Protein AF-0000000066288968 (afdb_homodimer)

Nearest PDB structures (foldseek):
  2jpq-assembly1_B  TM=8.299E-01  e=2.285E-06  Vibrio parahaemolyticus
  2jpq-assembly1_B  TM=8.306E-01  e=2.963E-06  Vibrio parahaemolyticus
  2qti-assembly1_A-2  TM=9.486E-01  e=7.801E-04  Shewanella oneidensis MR-1
  4lb8-assembly1_A-2  TM=4.442E-01  e=3.695E+00  Bacteroides thetaiotaomicron VPI-5482

Organism: Aliivibrio salmonicida (strain LFI1238) (NCBI:txid316275)

Sequence (150 aa):
MAITSKYSNKQIEQMLTEMVDVLDKHRAPADLSLMLVGNIATNVLNQEVPAEQRKIIAEKFAQALLSSLDIPKTHMAITSKYSNKQIEQMLTEMVDVLDKHRAPADLSLMLVGNIATNVLNQEVPAEQRKIIAEKFAQALLSSLDIPKTH

Foldseek 3Di:
DVPPPVDDPVRVVVVVCVLVVVCVVVVPDPVRNVVVVVVVLVCCLVPPPPPVCSVVVVVVVVVVVVVPDDDPPPD/DVPPPVDDPVRVVVVVCVVVVVCVVVVPDPVRNVVVVVVVLVCCLVPPPPPVCSVVVVVVVVVVVVVPDDDPPPD

InterPro domains:
  IPR009857 Uncharacterised protein family UPF0352 [MF_00816] (1-71)
  IPR009857 Uncharacterised protein family UPF0352 [PF07208] (26-69)
  IPR009857 Uncharacterised protein family UPF0352 [PIRSF006188] (1-70)
  IPR023202 YejL-like superfamily [SSF158651] (1-74)

pLDDT: mean 90.6, std 15.54, range [30.39, 98.62]

Solvent-accessible surface area (backbone atoms only — not comparable to full-atom values): 8680 Å² total; per-residue (Å²): 122,91,59,59,88,85,55,51,73,66,55,51,51,47,52,46,49,55,43,51,46,56,41,59,75,65,64,52,51,53,69,57,50,45,52,49,40,45,51,52,46,39,47,39,36,63,71,65,36,62,55,93,47,32,65,62,52,50,51,50,52,38,50,52,47,61,68,63,54,73,54,79,72,80,120,121,92,60,60,89,85,56,52,74,68,52,50,51,48,52,47,50,54,42,51,44,55,42,60,75,64,65,52,50,53,70,55,48,44,51,48,41,45,52,50,46,41,48,38,36,62,72,63,35,62,54,92,47,34,64,63,52,49,50,51,51,37,50,51,46,61,69,62,53,72,56,82,73,80,120

Secondary structure (DSSP, 8-state):
----TTS-HHHHHHHHHHHHHHHHHTT--HHHHHHHHHHHHHHHHHHHS-HHHHHHHHHHHHHHHHHT-------/--S-TTS-HHHHHHHHHHHHHHHHHTT--HHHHHHHHHHHHHHHHHHHS-HHHHHHHHHHHHHHHHHT-------

Radius of gyration: 15.32 Å; Cα contacts (8 Å, |Δi|>4): 117; chains: 2; bounding box: 36×40×42 Å

Structure (mmCIF, N/CA/C/O backbone):
data_AF-0000000066288968-model_v1
#
loop_
_entity.id
_entity.type
_entity.pdbx_description
1 polymer 'UPF0352 protein VSAL_I1058'
#
loop_
_atom_site.group_PDB
_atom_site.id
_atom_site.type_symbol
_atom_site.label_atom_id
_atom_site.label_alt_id
_atom_site.label_comp_id
_atom_site.label_asym_id
_atom_site.label_entity_id
_atom_site.label_seq_id
_atom_site.pdbx_PDB_ins_code
_atom_site.Cartn_x
_atom_site.Cartn_y
_atom_site.Cartn_z
_atom_site.occupancy
_atom_site.B_iso_or_equiv
_atom_site.auth_seq_id
_atom_site.auth_comp_id
_atom_site.auth_asym_id
_atom_site.auth_atom_id
_atom_site.pdbx_PDB_model_num
ATOM 1 N N . MET A 1 1 ? 1.347 -14.766 12.281 1 30.39 1 MET A N 1
ATOM 2 C CA . MET A 1 1 ? 2.551 -15.562 12.086 1 30.39 1 MET A CA 1
ATOM 3 C C . MET A 1 1 ? 2.721 -15.953 10.625 1 30.39 1 MET A C 1
ATOM 5 O O . MET A 1 1 ? 3.686 -16.625 10.258 1 30.39 1 MET A O 1
ATOM 9 N N . ALA A 1 2 ? 1.587 -16 9.758 1 38.34 2 ALA A N 1
ATOM 10 C CA . ALA A 1 2 ? 1.961 -16.797 8.594 1 38.34 2 ALA A CA 1
ATOM 11 C C . ALA A 1 2 ? 2.928 -16.031 7.695 1 38.34 2 ALA A C 1
ATOM 13 O O . ALA A 1 2 ? 2.504 -15.297 6.805 1 38.34 2 ALA A O 1
ATOM 14 N N . ILE A 1 3 ? 3.775 -15.102 8.328 1 49.16 3 ILE A N 1
ATOM 15 C CA . ILE A 1 3 ? 4.914 -14.555 7.594 1 49.16 3 ILE A CA 1
ATOM 16 C C . ILE A 1 3 ? 5.621 -15.68 6.836 1 49.16 3 ILE A C 1
ATOM 18 O O . ILE A 1 3 ? 5.77 -16.781 7.352 1 49.16 3 ILE A O 1
ATOM 22 N N . THR A 1 4 ? 5.75 -15.555 5.492 1 55.47 4 THR A N 1
ATOM 23 C CA . THR A 1 4 ? 6.316 -16.625 4.676 1 55.47 4 THR A CA 1
ATOM 24 C C . THR A 1 4 ? 7.605 -17.156 5.293 1 55.47 4 THR A C 1
ATOM 26 O O . THR A 1 4 ? 8.32 -16.422 5.977 1 55.47 4 THR A O 1
ATOM 29 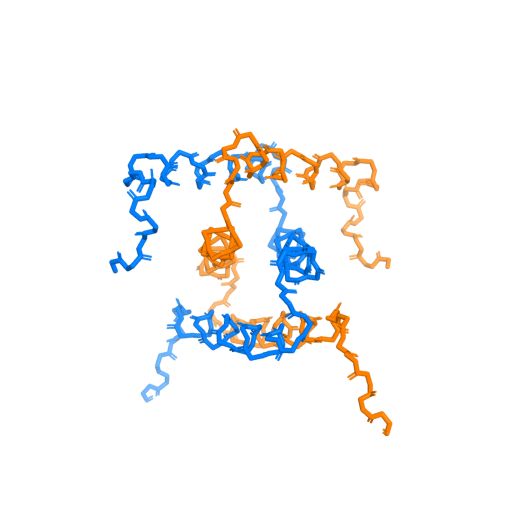N N . SER A 1 5 ? 7.582 -18.375 5.531 1 61.97 5 SER A N 1
ATOM 30 C CA . SER A 1 5 ? 8.656 -19.203 6.078 1 61.97 5 SER A CA 1
ATOM 31 C C . SER A 1 5 ? 10 -18.812 5.477 1 61.97 5 SER A C 1
ATOM 33 O O . SER A 1 5 ? 11.047 -19 6.109 1 61.97 5 SER A O 1
ATOM 35 N N . LYS A 1 6 ? 9.984 -18.062 4.352 1 75.81 6 LYS A N 1
ATOM 36 C CA . LYS A 1 6 ? 11.242 -17.781 3.668 1 75.81 6 LYS A CA 1
ATOM 37 C C . LYS A 1 6 ? 11.852 -16.469 4.18 1 75.81 6 LYS A C 1
ATOM 39 O O . LYS A 1 6 ? 13.078 -16.312 4.168 1 75.81 6 LYS A O 1
ATOM 44 N N . TYR A 1 7 ? 11.141 -15.625 4.738 1 84.88 7 TYR A N 1
ATOM 45 C CA . TYR A 1 7 ? 11.625 -14.328 5.18 1 84.88 7 TYR A CA 1
ATOM 46 C C . TYR A 1 7 ? 11.633 -14.234 6.699 1 84.88 7 TYR A C 1
ATOM 48 O O . TYR A 1 7 ? 10.648 -14.594 7.355 1 84.88 7 TYR A O 1
ATOM 56 N N . SER A 1 8 ? 12.797 -13.875 7.137 1 87.38 8 SER A N 1
ATOM 57 C CA . SER A 1 8 ? 12.922 -13.633 8.57 1 87.38 8 SER A CA 1
ATOM 58 C C . SER A 1 8 ? 12.273 -12.305 8.969 1 87.38 8 SER A C 1
ATOM 60 O O . SER A 1 8 ? 11.984 -11.469 8.109 1 87.38 8 SER A O 1
ATOM 62 N N . ASN A 1 9 ? 11.945 -12.125 10.344 1 91.44 9 ASN A N 1
ATOM 63 C CA . ASN A 1 9 ? 11.422 -10.859 10.852 1 91.44 9 ASN A CA 1
ATOM 64 C C . ASN A 1 9 ? 12.344 -9.695 10.516 1 91.44 9 ASN A C 1
ATOM 66 O O . ASN A 1 9 ? 11.883 -8.586 10.242 1 91.44 9 ASN A O 1
ATOM 70 N N . LYS A 1 10 ? 13.672 -10.008 10.516 1 91.94 10 LYS A N 1
ATOM 71 C CA . LYS A 1 10 ? 14.656 -8.961 10.227 1 91.94 10 LYS A CA 1
ATOM 72 C C . LYS A 1 10 ? 14.555 -8.5 8.781 1 91.94 10 LYS A C 1
ATOM 74 O O . LYS A 1 10 ? 14.625 -7.297 8.5 1 91.94 10 LYS A O 1
ATOM 79 N N . GLN A 1 11 ? 14.336 -9.406 7.891 1 92.44 11 GLN A N 1
ATOM 80 C CA . GLN A 1 11 ? 14.203 -9.078 6.477 1 92.44 11 GLN A CA 1
ATOM 81 C C . GLN A 1 11 ? 12.922 -8.289 6.215 1 92.44 11 GLN A C 1
ATOM 83 O O . GLN A 1 11 ? 12.922 -7.34 5.43 1 92.44 11 GLN A O 1
ATOM 88 N N . ILE A 1 12 ? 11.945 -8.719 6.887 1 95.31 12 ILE A N 1
ATOM 89 C CA . ILE A 1 12 ? 10.656 -8.055 6.723 1 95.31 12 ILE A CA 1
ATOM 90 C C . ILE A 1 12 ? 10.75 -6.617 7.219 1 95.31 12 ILE A C 1
ATOM 92 O O . ILE A 1 12 ? 10.312 -5.688 6.539 1 95.31 12 ILE A O 1
ATOM 96 N N . GLU A 1 13 ? 11.328 -6.438 8.352 1 95.5 13 GLU A N 1
ATOM 97 C CA . GLU A 1 13 ? 11.492 -5.102 8.922 1 95.5 13 GLU A CA 1
ATOM 98 C C . GLU A 1 13 ? 12.391 -4.23 8.039 1 95.5 13 GLU A C 1
ATOM 100 O O . GLU A 1 13 ? 12.156 -3.029 7.906 1 95.5 13 GLU A O 1
ATOM 105 N N . GLN A 1 14 ? 13.352 -4.801 7.441 1 95.62 14 GLN A N 1
ATOM 106 C CA . GLN A 1 14 ? 14.25 -4.066 6.551 1 95.62 14 GLN A CA 1
ATOM 107 C C . GLN A 1 14 ? 13.508 -3.578 5.312 1 95.62 14 GLN A C 1
ATOM 109 O O . GLN A 1 14 ? 13.664 -2.424 4.902 1 95.62 14 GLN A O 1
ATOM 114 N N . MET A 1 15 ? 12.711 -4.512 4.707 1 97.19 15 MET A N 1
ATOM 115 C CA . MET A 1 15 ? 11.945 -4.129 3.527 1 97.19 15 MET A CA 1
ATOM 116 C C . MET A 1 15 ? 10.961 -3.01 3.861 1 97.19 15 MET A C 1
ATOM 118 O O . MET A 1 15 ? 10.82 -2.053 3.096 1 97.19 15 MET A O 1
ATOM 122 N N . LEU A 1 16 ? 10.352 -3.184 5.035 1 97.69 16 LEU A N 1
ATOM 123 C CA . LEU A 1 16 ? 9.398 -2.168 5.465 1 97.69 16 LEU A CA 1
ATOM 124 C C . LEU A 1 16 ? 10.086 -0.82 5.648 1 97.69 16 LEU A C 1
ATOM 126 O O . LEU A 1 16 ? 9.609 0.2 5.148 1 97.69 16 LEU A O 1
ATOM 130 N N . THR A 1 17 ? 11.227 -0.81 6.262 1 97.62 17 THR A N 1
ATOM 131 C CA . THR A 1 17 ? 11.961 0.419 6.543 1 97.62 17 THR A CA 1
ATOM 132 C C . THR A 1 17 ? 12.453 1.066 5.254 1 97.62 17 THR A C 1
ATOM 134 O O . THR A 1 17 ? 12.391 2.289 5.105 1 97.62 17 THR A O 1
ATOM 137 N N . GLU A 1 18 ? 12.891 0.273 4.336 1 97.75 18 GLU A N 1
ATOM 138 C CA . GLU A 1 18 ? 13.383 0.797 3.064 1 97.75 18 GLU A CA 1
ATOM 139 C C . GLU A 1 18 ? 12.258 1.459 2.271 1 97.75 18 GLU A C 1
ATOM 141 O O . GLU A 1 18 ? 12.461 2.51 1.657 1 97.75 18 GLU A O 1
ATOM 146 N N . MET A 1 19 ? 11.125 0.88 2.297 1 98.25 19 MET A N 1
ATOM 147 C CA . MET A 1 19 ? 10 1.45 1.57 1 98.25 19 MET A CA 1
ATOM 148 C C . MET A 1 19 ? 9.516 2.734 2.236 1 98.25 19 MET A C 1
ATOM 150 O O . MET A 1 19 ? 9.234 3.723 1.557 1 98.25 19 MET A O 1
ATOM 154 N N . VAL A 1 20 ? 9.492 2.727 3.543 1 98.12 20 VAL A N 1
ATOM 155 C CA . VAL A 1 20 ? 9.039 3.902 4.281 1 98.12 20 VAL A CA 1
ATOM 156 C C . VAL A 1 20 ? 10.062 5.031 4.121 1 98.12 20 VAL A C 1
ATOM 158 O O . VAL A 1 20 ? 9.688 6.203 4.039 1 98.12 20 VAL A O 1
ATOM 161 N N . ASP A 1 21 ? 11.305 4.684 4.047 1 97.75 21 ASP A N 1
ATOM 162 C CA . ASP A 1 21 ? 12.367 5.664 3.877 1 97.75 21 ASP A CA 1
ATOM 163 C C . ASP A 1 21 ? 12.195 6.445 2.576 1 97.75 21 ASP A C 1
ATOM 165 O O . ASP A 1 21 ? 12.523 7.633 2.51 1 97.75 21 ASP A O 1
ATOM 169 N N . VAL A 1 22 ? 11.734 5.789 1.519 1 97.88 22 VAL A N 1
ATOM 170 C CA . VAL A 1 22 ? 11.484 6.465 0.249 1 97.88 22 VAL A CA 1
ATOM 171 C C . VAL A 1 22 ? 10.492 7.602 0.455 1 97.88 22 VAL A C 1
ATOM 173 O O . VAL A 1 22 ? 10.711 8.719 -0.014 1 97.88 22 VAL A O 1
ATOM 176 N N . LEU A 1 23 ? 9.445 7.344 1.183 1 97.19 23 LEU A N 1
ATOM 177 C CA . LEU A 1 23 ? 8.406 8.336 1.428 1 97.19 23 LEU A CA 1
ATOM 178 C C . LEU A 1 23 ? 8.938 9.469 2.307 1 97.19 23 LEU A C 1
ATOM 180 O O . LEU A 1 23 ? 8.641 10.641 2.061 1 97.19 23 LEU A O 1
ATOM 184 N N . ASP A 1 24 ? 9.758 9.117 3.293 1 95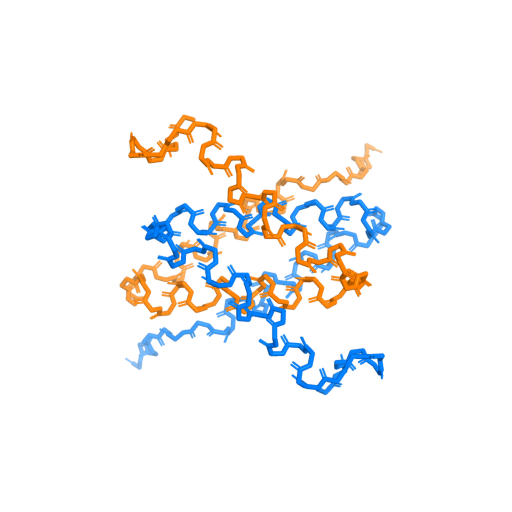.88 24 ASP A N 1
ATOM 185 C CA . ASP A 1 24 ? 10.305 10.102 4.23 1 95.88 24 ASP A CA 1
ATOM 186 C C . ASP A 1 24 ? 11.32 11.008 3.545 1 95.88 24 ASP A C 1
ATOM 188 O O . ASP A 1 24 ? 11.352 12.219 3.799 1 95.88 24 ASP A O 1
ATOM 192 N N . LYS A 1 25 ? 12.062 10.391 2.709 1 95.25 25 LYS A N 1
ATOM 193 C CA . LYS A 1 25 ? 13.078 11.148 1.991 1 95.25 25 LYS A CA 1
ATOM 194 C C . LYS A 1 25 ? 12.453 12.242 1.134 1 95.25 25 LYS A C 1
ATOM 196 O O . LYS A 1 25 ? 13.023 13.328 0.992 1 95.25 25 LYS A O 1
ATOM 201 N N . HIS A 1 26 ? 11.312 12.016 0.642 1 93.19 26 HIS A N 1
ATOM 202 C CA . HIS A 1 26 ? 10.641 12.961 -0.244 1 93.19 26 HIS A CA 1
ATOM 203 C C . HIS A 1 26 ? 9.547 13.727 0.49 1 93.19 26 HIS A C 1
ATOM 205 O O . HIS A 1 26 ? 8.828 14.523 -0.115 1 93.19 26 HIS A O 1
ATOM 211 N N . ARG A 1 27 ? 9.469 13.5 1.794 1 92.06 27 ARG A N 1
ATOM 212 C CA . ARG A 1 27 ? 8.422 14.125 2.596 1 92.06 27 ARG A CA 1
ATOM 213 C C . ARG A 1 27 ? 7.062 14 1.912 1 92.06 27 ARG A C 1
ATOM 215 O O . ARG A 1 27 ? 6.348 14.992 1.759 1 92.06 27 ARG A O 1
ATOM 222 N N . ALA A 1 28 ? 6.746 12.797 1.417 1 95.25 28 ALA A N 1
ATOM 223 C CA . ALA A 1 28 ? 5.496 12.539 0.704 1 95.25 28 ALA A CA 1
ATOM 224 C C . ALA A 1 28 ? 4.289 12.742 1.617 1 95.25 28 ALA A C 1
ATOM 226 O O . ALA A 1 28 ? 4.195 12.125 2.68 1 95.25 28 ALA A O 1
ATOM 227 N N . PRO A 1 29 ? 3.379 13.648 1.225 1 94.69 29 PRO A N 1
ATOM 228 C CA . PRO A 1 29 ? 2.174 13.797 2.041 1 94.69 29 PRO A CA 1
ATOM 229 C C . PRO A 1 29 ? 1.308 12.539 2.055 1 94.69 29 PRO A C 1
ATOM 231 O O . PRO A 1 29 ? 1.529 11.625 1.258 1 94.69 29 PRO A O 1
ATOM 234 N N . ALA A 1 30 ? 0.304 12.484 2.943 1 96.31 30 ALA A N 1
ATOM 235 C CA . ALA A 1 30 ? -0.533 11.312 3.166 1 96.31 30 ALA A CA 1
ATOM 236 C C . ALA A 1 30 ? -1.206 10.867 1.871 1 96.31 30 ALA A C 1
ATOM 238 O O . ALA A 1 30 ? -1.212 9.672 1.547 1 96.31 30 ALA A O 1
ATOM 239 N N . ASP A 1 31 ? -1.767 11.789 1.195 1 95.31 31 ASP A N 1
ATOM 240 C CA . ASP A 1 31 ? -2.498 11.469 -0.026 1 95.31 31 ASP A CA 1
ATOM 241 C C . ASP A 1 31 ? -1.577 10.836 -1.065 1 95.31 31 ASP A C 1
ATOM 243 O O . ASP A 1 31 ? -1.946 9.852 -1.709 1 95.31 31 ASP A O 1
ATOM 247 N N . LEU A 1 32 ? -0.362 11.383 -1.265 1 96.62 32 LEU A N 1
ATOM 248 C CA . LEU A 1 32 ? 0.611 10.82 -2.199 1 96.62 32 LEU A CA 1
ATOM 249 C C . LEU A 1 32 ? 1.091 9.453 -1.734 1 96.62 32 LEU A C 1
ATOM 251 O O . LEU A 1 32 ? 1.209 8.523 -2.539 1 96.62 32 LEU A O 1
ATOM 255 N N . SER A 1 33 ? 1.396 9.305 -0.441 1 98.12 33 SER A N 1
ATOM 256 C CA . SER A 1 33 ? 1.833 8.023 0.104 1 98.12 33 SER A CA 1
ATOM 257 C C . SER A 1 33 ? 0.805 6.926 -0.162 1 98.12 33 SER A C 1
ATOM 259 O O . SER A 1 33 ? 1.156 5.828 -0.601 1 98.12 33 SER A O 1
ATOM 261 N N . LEU A 1 34 ? -0.465 7.305 0.039 1 98.19 34 LEU A N 1
ATOM 262 C CA . LEU A 1 34 ? -1.546 6.348 -0.168 1 98.19 34 LEU A CA 1
ATOM 263 C C . LEU A 1 34 ? -1.695 6.008 -1.647 1 98.19 34 LEU A C 1
ATOM 265 O O . LEU A 1 34 ? -1.939 4.855 -2.004 1 98.19 34 LEU A O 1
ATOM 269 N N . MET A 1 35 ? -1.541 6.965 -2.471 1 96.88 35 MET A N 1
ATOM 270 C CA . MET A 1 35 ? -1.625 6.734 -3.91 1 96.88 35 MET A CA 1
ATOM 271 C C . MET A 1 35 ? -0.528 5.781 -4.371 1 96.88 35 MET A C 1
ATOM 273 O O . MET A 1 35 ? -0.779 4.883 -5.18 1 96.88 35 MET A O 1
ATOM 277 N N . LEU A 1 36 ? 0.65 5.961 -3.881 1 97.88 36 LEU A N 1
ATOM 278 C CA . LEU A 1 36 ? 1.781 5.129 -4.27 1 97.88 36 LEU A CA 1
ATOM 279 C C . LEU A 1 36 ? 1.581 3.688 -3.809 1 97.88 36 LEU A C 1
ATOM 281 O O . LEU A 1 36 ? 1.757 2.75 -4.59 1 97.88 36 LEU A O 1
ATOM 285 N N . VAL A 1 37 ? 1.185 3.504 -2.541 1 98.44 37 VAL A N 1
ATOM 286 C CA . VAL A 1 37 ? 1.042 2.146 -2.023 1 98.44 37 VAL A CA 1
ATOM 287 C C . VAL A 1 37 ? -0.17 1.474 -2.666 1 98.44 37 VAL A C 1
ATOM 289 O O . VAL A 1 37 ? -0.163 0.263 -2.902 1 98.44 37 VAL A O 1
ATOM 292 N N . GLY A 1 38 ? -1.177 2.193 -2.998 1 98.38 38 GLY A N 1
ATOM 293 C CA . GLY A 1 38 ? -2.307 1.65 -3.736 1 98.38 38 GLY A CA 1
ATOM 294 C C . GLY A 1 38 ? -1.922 1.107 -5.102 1 98.38 38 GLY A C 1
ATOM 295 O O . GLY A 1 38 ? -2.365 0.026 -5.492 1 98.38 38 GLY A O 1
ATOM 296 N N . ASN A 1 39 ? -1.146 1.892 -5.82 1 97.5 39 ASN A N 1
ATOM 297 C CA . ASN A 1 39 ? -0.666 1.454 -7.125 1 97.5 39 ASN A CA 1
ATOM 298 C C . ASN A 1 39 ? 0.175 0.185 -7.02 1 97.5 39 ASN A C 1
ATOM 300 O O . ASN A 1 39 ? 0.073 -0.705 -7.867 1 97.5 39 ASN A O 1
ATOM 304 N N . ILE A 1 40 ? 0.994 0.111 -5.996 1 98.62 40 ILE A N 1
ATOM 305 C CA . ILE A 1 40 ? 1.82 -1.075 -5.801 1 98.62 40 ILE A CA 1
ATOM 306 C C . ILE A 1 40 ? 0.93 -2.283 -5.52 1 98.62 40 ILE A C 1
ATOM 308 O O . ILE A 1 40 ? 1.122 -3.352 -6.105 1 98.62 40 ILE A O 1
ATOM 312 N N . ALA A 1 41 ? -0.095 -2.066 -4.664 1 98.62 41 ALA A N 1
ATOM 313 C CA . ALA A 1 41 ? -1.024 -3.154 -4.371 1 98.62 41 ALA A CA 1
ATOM 314 C C . ALA A 1 41 ? -1.75 -3.611 -5.633 1 98.62 41 ALA A C 1
ATOM 316 O O . ALA A 1 41 ? -1.892 -4.812 -5.875 1 98.62 41 ALA A O 1
ATOM 317 N N . THR A 1 42 ? -2.15 -2.674 -6.41 1 98.25 42 THR A N 1
ATOM 318 C CA . THR A 1 42 ? -2.84 -2.99 -7.656 1 98.25 42 THR A CA 1
ATOM 319 C C . THR A 1 42 ? -1.947 -3.818 -8.578 1 98.25 42 THR A C 1
ATOM 321 O O . THR A 1 42 ? -2.389 -4.824 -9.141 1 98.25 42 THR A O 1
ATOM 324 N N . ASN A 1 43 ? -0.733 -3.383 -8.695 1 97.69 43 ASN A N 1
ATOM 325 C CA . ASN A 1 43 ? 0.21 -4.094 -9.547 1 97.69 43 ASN A CA 1
ATOM 326 C C . ASN A 1 43 ? 0.464 -5.512 -9.047 1 97.69 43 ASN A C 1
ATOM 328 O O . ASN A 1 43 ? 0.487 -6.461 -9.828 1 97.69 43 ASN A O 1
ATOM 332 N N . VAL A 1 44 ? 0.646 -5.676 -7.738 1 98.06 44 VAL A N 1
ATOM 333 C CA . VAL A 1 44 ? 0.876 -6.988 -7.145 1 98.06 44 VAL A CA 1
ATOM 334 C C . VAL A 1 44 ? -0.316 -7.898 -7.426 1 98.06 44 VAL A C 1
ATOM 336 O O . VAL A 1 44 ? -0.143 -9.047 -7.852 1 98.06 44 VAL A O 1
ATOM 339 N N . LEU A 1 45 ? -1.466 -7.379 -7.227 1 98.19 45 LEU A N 1
ATOM 340 C CA . LEU A 1 45 ? -2.676 -8.172 -7.43 1 98.19 45 LEU A CA 1
ATOM 341 C C . LEU A 1 45 ? -2.844 -8.547 -8.898 1 98.19 45 LEU A C 1
ATOM 343 O O . LEU A 1 45 ? -3.096 -9.711 -9.219 1 98.19 45 LEU A O 1
ATOM 347 N N . ASN A 1 46 ? -2.623 -7.648 -9.773 1 97.62 46 ASN A N 1
ATOM 348 C CA . ASN A 1 46 ? -2.887 -7.871 -11.195 1 97.62 46 ASN A CA 1
ATOM 349 C C . ASN A 1 46 ? -1.786 -8.711 -11.844 1 97.62 46 ASN A C 1
ATOM 351 O O . ASN A 1 46 ? -2.043 -9.453 -12.789 1 97.62 46 ASN A O 1
ATOM 355 N N . GLN A 1 47 ? -0.613 -8.648 -11.234 1 96.5 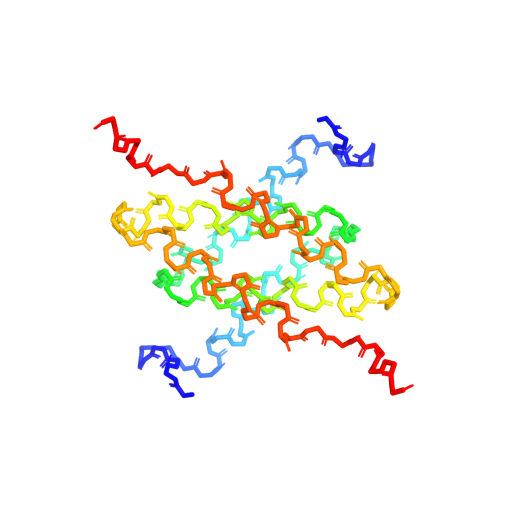47 GLN A N 1
ATOM 356 C CA . GLN A 1 47 ? 0.509 -9.297 -11.906 1 96.5 47 GLN A CA 1
ATOM 357 C C . GLN A 1 47 ? 0.874 -10.609 -11.227 1 96.5 47 GLN A C 1
ATOM 359 O O . GLN A 1 47 ? 1.361 -11.539 -11.883 1 96.5 47 GLN A O 1
ATOM 364 N N . GLU A 1 48 ? 0.546 -10.695 -9.961 1 96.19 48 GLU A N 1
ATOM 365 C CA . GLU A 1 48 ? 1.104 -11.82 -9.227 1 96.19 48 GLU A CA 1
ATOM 366 C C . GLU A 1 48 ? 0.001 -12.727 -8.688 1 96.19 48 GLU A C 1
ATOM 368 O O . GLU A 1 48 ? 0.276 -13.828 -8.195 1 96.19 48 GLU A O 1
ATOM 373 N N . VAL A 1 49 ? -1.218 -12.32 -8.781 1 96.94 49 VAL A N 1
ATOM 374 C CA . VAL A 1 49 ? -2.348 -13.086 -8.266 1 96.94 49 VAL A CA 1
ATOM 375 C C . VAL A 1 49 ? -3.225 -13.555 -9.422 1 96.94 49 VAL A C 1
ATOM 377 O O . VAL A 1 49 ? -3.541 -12.781 -10.32 1 96.94 49 VAL A O 1
ATOM 380 N N . PRO A 1 50 ? -3.537 -14.938 -9.398 1 96.38 50 PRO A N 1
ATOM 381 C CA . PRO A 1 50 ? -4.492 -15.391 -10.414 1 96.38 50 PRO A CA 1
ATOM 382 C C . PRO A 1 50 ? -5.773 -14.555 -10.43 1 96.38 50 PRO A C 1
ATOM 384 O O . PRO A 1 50 ? -6.277 -14.18 -9.375 1 96.38 50 PRO A O 1
ATOM 387 N N . ALA A 1 51 ? -6.266 -14.281 -11.594 1 95.44 51 ALA A N 1
ATOM 388 C CA . ALA A 1 51 ? -7.406 -13.391 -11.797 1 95.44 51 ALA A CA 1
ATOM 389 C C . ALA A 1 51 ? -8.602 -13.828 -10.953 1 95.44 51 ALA A C 1
ATOM 391 O O . ALA A 1 51 ? -9.336 -12.984 -10.43 1 95.44 51 ALA A O 1
ATOM 392 N N . GLU A 1 52 ? -8.82 -15.141 -10.758 1 95.56 52 GLU A N 1
ATOM 393 C CA . GLU A 1 52 ? -9.969 -15.688 -10.055 1 95.56 52 GLU A CA 1
ATOM 394 C C . GLU A 1 52 ? -9.891 -15.406 -8.555 1 95.56 52 GLU A C 1
ATOM 396 O O . GLU A 1 52 ? -10.898 -15.469 -7.852 1 95.56 52 GLU A O 1
ATOM 401 N N . GLN A 1 53 ? -8.711 -14.984 -8.102 1 96.88 53 GLN A N 1
ATOM 402 C CA . GLN A 1 53 ? -8.523 -14.781 -6.668 1 96.88 53 GLN A CA 1
ATOM 403 C C . GLN A 1 53 ? -8.297 -13.305 -6.352 1 96.88 53 GLN A C 1
ATOM 405 O O . GLN A 1 53 ? -8.305 -12.906 -5.184 1 96.88 53 GLN A O 1
ATOM 410 N N . ARG A 1 54 ? -8.125 -12.461 -7.297 1 97.69 54 ARG A N 1
ATOM 411 C CA . ARG A 1 54 ? -7.746 -11.07 -7.09 1 97.69 54 ARG A CA 1
ATOM 412 C C . ARG A 1 54 ? -8.781 -10.336 -6.238 1 97.69 54 ARG A C 1
ATOM 414 O O . ARG A 1 54 ? -8.422 -9.641 -5.285 1 97.69 54 ARG A O 1
ATOM 421 N N . LYS A 1 55 ? -10.062 -10.5 -6.57 1 96.81 55 LYS A N 1
ATOM 422 C CA . LYS A 1 55 ? -11.125 -9.789 -5.867 1 96.81 55 LYS A CA 1
ATOM 423 C C . LYS A 1 55 ? -11.172 -10.195 -4.395 1 96.81 55 LYS A C 1
ATOM 425 O O . LYS A 1 55 ? -11.25 -9.328 -3.516 1 96.81 55 LYS A O 1
ATOM 430 N N . ILE A 1 56 ? -11.156 -11.445 -4.129 1 97.44 56 ILE A N 1
ATOM 431 C CA . ILE A 1 56 ? -11.266 -11.945 -2.762 1 97.44 56 ILE A CA 1
ATOM 432 C C . ILE A 1 56 ? -10.07 -11.453 -1.939 1 97.44 56 ILE A C 1
ATOM 434 O O . ILE A 1 56 ? -10.234 -11.031 -0.793 1 97.44 56 ILE A O 1
ATOM 438 N N . ILE A 1 57 ? -8.906 -11.508 -2.504 1 97.88 57 ILE A N 1
ATOM 439 C CA . ILE A 1 57 ? -7.699 -11.094 -1.797 1 97.88 57 ILE A CA 1
ATOM 440 C C . ILE A 1 57 ? -7.73 -9.586 -1.57 1 97.88 57 ILE A C 1
ATOM 442 O O . ILE A 1 57 ? -7.363 -9.102 -0.496 1 97.88 57 ILE A O 1
ATOM 446 N N . ALA A 1 58 ? -8.188 -8.844 -2.568 1 98.12 58 ALA A N 1
ATOM 447 C CA . ALA A 1 58 ? -8.312 -7.398 -2.416 1 98.12 58 ALA A CA 1
ATOM 448 C C . ALA A 1 58 ? -9.312 -7.043 -1.323 1 98.12 58 ALA A C 1
ATOM 450 O O . ALA A 1 58 ? -9.086 -6.125 -0.534 1 98.12 58 ALA A O 1
ATOM 451 N N . GLU A 1 59 ? -10.383 -7.766 -1.229 1 97.94 59 GLU A N 1
ATOM 452 C CA . GLU A 1 59 ? -11.391 -7.539 -0.195 1 97.94 59 GLU A CA 1
ATOM 453 C C . GLU A 1 59 ? -10.828 -7.832 1.193 1 97.94 59 GLU A C 1
ATOM 455 O O . GLU A 1 59 ? -11.078 -7.086 2.141 1 97.94 59 GLU A O 1
ATOM 460 N N . LYS A 1 60 ? -10.125 -8.844 1.287 1 97.75 60 LYS A N 1
ATOM 461 C CA . LYS A 1 60 ? -9.5 -9.188 2.562 1 97.75 60 LYS A CA 1
ATOM 462 C C . LYS A 1 60 ? -8.461 -8.141 2.963 1 97.75 60 LYS A C 1
ATOM 464 O O . LYS A 1 60 ? -8.352 -7.789 4.141 1 97.75 60 LYS A O 1
ATOM 469 N N . PHE A 1 61 ? -7.695 -7.742 1.983 1 98.19 61 PHE A N 1
ATOM 470 C CA . PHE A 1 61 ? -6.73 -6.676 2.219 1 98.19 61 PHE A CA 1
ATOM 471 C C . PHE A 1 61 ? -7.43 -5.414 2.715 1 98.19 61 PHE A C 1
ATOM 473 O O . PHE A 1 61 ? -6.988 -4.797 3.689 1 98.19 61 PHE A O 1
ATOM 480 N N . ALA A 1 62 ? -8.516 -5.027 2.129 1 98 62 ALA A N 1
ATOM 481 C CA . ALA A 1 62 ? -9.273 -3.842 2.508 1 98 62 ALA A CA 1
ATOM 482 C C . ALA A 1 62 ? -9.844 -3.98 3.918 1 98 62 ALA A C 1
ATOM 484 O O . ALA A 1 62 ? -9.773 -3.043 4.719 1 98 62 ALA A O 1
ATOM 485 N N . GLN A 1 63 ? -10.352 -5.125 4.188 1 97.44 63 GLN A N 1
ATOM 486 C CA . GLN A 1 63 ? -10.898 -5.383 5.516 1 97.44 63 GLN A CA 1
ATOM 487 C C . GLN A 1 63 ? -9.82 -5.281 6.59 1 97.44 63 GLN A C 1
ATOM 489 O O . GLN A 1 63 ? -10.047 -4.703 7.652 1 97.44 63 GLN A O 1
ATOM 494 N N . ALA A 1 64 ? -8.734 -5.883 6.32 1 97.31 64 ALA A N 1
ATOM 495 C CA . AL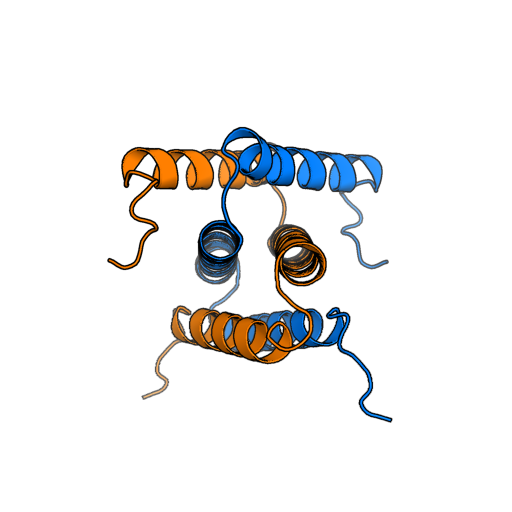A A 1 64 ? -7.621 -5.824 7.266 1 97.31 64 ALA A CA 1
ATOM 496 C C . ALA A 1 64 ? -7.176 -4.383 7.5 1 97.31 64 ALA A C 1
ATOM 498 O O . ALA A 1 64 ? -6.883 -3.998 8.633 1 97.31 64 ALA A O 1
ATOM 499 N N . LEU A 1 65 ? -7.117 -3.633 6.418 1 97.75 65 LEU A N 1
ATOM 500 C CA . LEU A 1 65 ? -6.742 -2.227 6.516 1 97.75 65 LEU A CA 1
ATOM 501 C C . LEU A 1 65 ? -7.699 -1.471 7.434 1 97.75 65 LEU A C 1
ATOM 503 O O . LEU A 1 65 ? -7.266 -0.747 8.328 1 97.75 65 LEU A O 1
ATOM 507 N N . LEU A 1 66 ? -8.961 -1.653 7.27 1 97.12 66 LEU A N 1
ATOM 508 C CA . LEU A 1 66 ? -9.969 -0.959 8.062 1 97.12 66 LEU A CA 1
ATOM 509 C C . LEU A 1 66 ? -9.891 -1.386 9.531 1 97.12 66 LEU A C 1
ATOM 511 O O . LEU A 1 66 ? -10.07 -0.562 10.43 1 97.12 66 LEU A O 1
ATOM 515 N N . SER A 1 67 ? -9.539 -2.586 9.734 1 96.94 67 SER A N 1
ATOM 516 C CA . SER A 1 67 ? -9.469 -3.119 11.086 1 96.94 67 SER A CA 1
ATOM 517 C C . SER A 1 67 ? -8.219 -2.627 11.812 1 96.94 67 SER A C 1
ATOM 519 O O . SER A 1 67 ? -8.133 -2.715 13.039 1 96.94 67 SER A O 1
ATOM 521 N N . SER A 1 68 ? -7.285 -2.23 11.062 1 96.31 68 SER A N 1
ATOM 522 C CA . SER A 1 68 ? -6.012 -1.812 11.633 1 96.31 68 SER A CA 1
ATOM 523 C C . SER A 1 68 ? -6.031 -0.334 12.008 1 96.31 68 SER A C 1
ATOM 525 O O . SER A 1 68 ? -5.07 0.178 12.586 1 96.31 68 SER A O 1
ATOM 527 N N . LEU A 1 69 ? -7.055 0.408 11.742 1 96.75 69 LEU A N 1
ATOM 528 C CA . LEU A 1 69 ? -7.137 1.847 11.977 1 96.75 69 LEU A CA 1
ATOM 529 C C . LEU A 1 69 ? -7.391 2.145 13.453 1 96.75 69 LEU A C 1
ATOM 531 O O . LEU A 1 69 ? -8.141 1.427 14.117 1 96.75 69 LEU A O 1
ATOM 535 N N . ASP A 1 70 ? -6.766 3.129 13.898 1 92.38 70 ASP A N 1
ATOM 536 C CA . ASP A 1 70 ? -7.043 3.68 15.219 1 92.38 70 ASP A CA 1
ATOM 537 C C . ASP A 1 70 ? -8.172 4.703 15.172 1 92.38 70 ASP A C 1
ATOM 539 O O . ASP A 1 70 ? -7.934 5.895 14.969 1 92.38 70 ASP A O 1
ATOM 543 N N . ILE A 1 71 ? -9.43 4.246 15.297 1 85.06 71 ILE A N 1
ATOM 544 C CA . ILE A 1 71 ? -10.594 5.117 15.219 1 85.06 71 ILE A CA 1
ATOM 545 C C . ILE A 1 71 ? -11.211 5.281 16.609 1 85.06 71 ILE A C 1
ATOM 547 O O . ILE A 1 71 ? -11.312 4.316 17.359 1 85.06 71 ILE A O 1
ATOM 551 N N . PRO A 1 72 ? -11.414 6.516 16.875 1 77.75 72 PRO A N 1
ATOM 552 C CA . PRO A 1 72 ? -12.055 6.742 18.172 1 77.75 72 PRO A CA 1
ATOM 553 C C . PRO A 1 72 ? -13.352 5.957 18.344 1 77.75 72 PRO A C 1
ATOM 555 O O . PRO A 1 72 ? -14.086 5.758 17.375 1 77.75 72 PRO A O 1
ATOM 558 N N . LYS A 1 73 ? -13.336 4.906 19.172 1 65.56 73 LYS A N 1
ATOM 559 C CA . LYS A 1 73 ? -14.562 4.191 19.5 1 65.56 73 LYS A CA 1
ATOM 560 C C . LYS A 1 73 ? -15.648 5.148 19.984 1 65.56 73 LYS A C 1
ATOM 562 O O . LYS A 1 73 ? -15.391 6.027 20.797 1 65.56 73 LYS A O 1
ATOM 567 N N . THR A 1 74 ? -16.438 5.758 19.109 1 48.25 74 THR A N 1
ATOM 568 C CA . THR A 1 74 ? -17.547 6.469 19.75 1 48.25 74 THR A CA 1
ATOM 569 C C . THR A 1 74 ? -18.234 5.582 20.781 1 48.25 74 THR A C 1
ATOM 571 O O . THR A 1 74 ? -18.797 4.543 20.438 1 48.25 74 THR A O 1
ATOM 574 N N . HIS A 1 75 ? -17.625 5.406 21.906 1 37.56 75 HIS A N 1
ATOM 575 C CA . HIS A 1 75 ? -18.547 4.977 22.953 1 37.56 75 HIS A CA 1
ATOM 576 C C . HIS A 1 75 ? -19.766 5.883 23.016 1 37.56 75 HIS A C 1
ATOM 578 O O . HIS A 1 75 ? -19.656 7.094 22.797 1 37.56 75 HIS A O 1
ATOM 584 N N . MET B 1 1 ? -5.355 13.938 -12.266 1 31.2 1 MET B N 1
ATOM 585 C CA . MET B 1 1 ? -4.605 15.18 -12.102 1 31.2 1 MET B CA 1
ATOM 586 C C . MET B 1 1 ? -4.375 15.484 -10.625 1 31.2 1 MET B C 1
ATOM 588 O O . MET B 1 1 ? -3.639 16.406 -10.289 1 31.2 1 MET B O 1
ATOM 592 N N . ALA B 1 2 ? -5.309 15.07 -9.641 1 38.25 2 ALA B N 1
ATOM 593 C CA . ALA B 1 2 ? -5.055 15.906 -8.469 1 38.25 2 ALA B CA 1
ATOM 594 C C . ALA B 1 2 ? -3.75 15.508 -7.781 1 38.25 2 ALA B C 1
ATOM 596 O O . ALA B 1 2 ? -3.752 14.695 -6.855 1 38.25 2 ALA B O 1
ATOM 597 N N . ILE B 1 3 ? -2.795 14.836 -8.602 1 49.59 3 ILE B N 1
ATOM 598 C CA . ILE B 1 3 ? -1.441 14.648 -8.086 1 49.59 3 ILE B CA 1
ATOM 599 C C . ILE B 1 3 ? -0.943 15.953 -7.469 1 49.59 3 ILE B C 1
ATOM 601 O O . ILE B 1 3 ? -1.214 17.031 -7.988 1 49.59 3 ILE B O 1
ATOM 605 N N . THR B 1 4 ? -0.509 15.922 -6.16 1 55.25 4 THR B N 1
ATOM 606 C CA . THR B 1 4 ? -0.151 17.125 -5.422 1 55.25 4 THR B CA 1
ATOM 607 C C . THR B 1 4 ? 0.767 18.016 -6.254 1 55.25 4 THR B C 1
ATOM 609 O O . THR B 1 4 ? 1.542 17.531 -7.078 1 55.25 4 THR B O 1
ATOM 612 N N . SER B 1 5 ? 0.312 19.156 -6.473 1 61.84 5 SER B N 1
ATOM 613 C CA . SER B 1 5 ? 0.945 20.266 -7.184 1 61.84 5 SER B CA 1
ATOM 614 C C . SER B 1 5 ? 2.434 20.359 -6.863 1 61.84 5 SER B C 1
ATOM 616 O O . SER B 1 5 ? 3.227 20.812 -7.684 1 61.84 5 SER B O 1
ATOM 618 N N . LYS B 1 6 ? 2.881 19.703 -5.754 1 75.94 6 LYS B N 1
ATOM 619 C CA . LYS B 1 6 ? 4.273 19.828 -5.336 1 75.94 6 LYS B CA 1
ATOM 620 C C . LYS B 1 6 ? 5.148 18.766 -5.992 1 75.94 6 LYS B C 1
ATOM 622 O O . LYS B 1 6 ? 6.34 18.984 -6.211 1 75.94 6 LYS B O 1
ATOM 627 N N . TYR B 1 7 ? 4.652 17.734 -6.434 1 85.19 7 TYR B N 1
ATOM 628 C CA . TYR B 1 7 ? 5.43 16.641 -6.996 1 85.19 7 TYR B CA 1
ATOM 629 C C . TYR B 1 7 ? 5.172 16.5 -8.492 1 85.19 7 TYR B C 1
ATOM 631 O O . TYR B 1 7 ? 4.02 16.516 -8.938 1 85.19 7 TYR B O 1
ATOM 639 N N . SER B 1 8 ? 6.297 16.5 -9.156 1 87.62 8 SER B N 1
ATOM 640 C CA . SER B 1 8 ? 6.211 16.266 -10.594 1 87.62 8 SER B CA 1
ATOM 641 C C . SER B 1 8 ? 5.938 14.797 -10.898 1 87.62 8 SER B C 1
ATOM 643 O O . SER B 1 8 ? 6.09 13.938 -10.023 1 87.62 8 SER B O 1
ATOM 645 N N . ASN B 1 9 ? 5.43 14.477 -12.195 1 91.44 9 ASN B N 1
ATOM 646 C CA . ASN B 1 9 ? 5.23 13.102 -12.633 1 91.44 9 ASN B CA 1
ATOM 647 C C . ASN B 1 9 ? 6.516 12.289 -12.516 1 91.44 9 ASN B C 1
ATOM 649 O O . ASN B 1 9 ? 6.477 11.102 -12.18 1 91.44 9 ASN B O 1
ATOM 653 N N . LYS B 1 10 ? 7.664 12.992 -12.758 1 92.19 10 LYS B N 1
ATOM 654 C CA . LYS B 1 10 ? 8.953 12.305 -12.703 1 92.19 10 LYS B CA 1
ATOM 655 C C . LYS B 1 10 ? 9.281 11.875 -11.273 1 92.19 10 LYS B C 1
ATOM 657 O O . LYS B 1 10 ? 9.766 10.766 -11.055 1 92.19 10 LYS B O 1
ATOM 662 N N . GLN B 1 11 ? 8.969 12.695 -10.32 1 92.62 11 GLN B N 1
ATOM 663 C CA . GLN B 1 11 ? 9.219 12.391 -8.914 1 92.62 11 GLN B CA 1
ATOM 664 C C . GLN B 1 11 ? 8.32 11.25 -8.438 1 92.62 11 GLN B C 1
ATOM 666 O O . GLN B 1 11 ? 8.773 10.367 -7.703 1 92.62 11 GLN B O 1
ATOM 671 N N . ILE B 1 12 ? 7.156 11.352 -8.883 1 95.38 12 ILE B N 1
ATOM 672 C CA . ILE B 1 12 ? 6.188 10.328 -8.5 1 95.38 12 ILE B CA 1
ATOM 673 C C . ILE B 1 12 ? 6.625 8.969 -9.047 1 95.38 12 ILE B C 1
ATOM 675 O O . ILE B 1 12 ? 6.633 7.973 -8.32 1 95.38 12 ILE B O 1
ATOM 679 N N . GLU B 1 13 ? 7 8.938 -10.281 1 95.56 13 GLU B N 1
ATOM 680 C CA . GLU B 1 13 ? 7.449 7.699 -10.914 1 95.56 13 GLU B CA 1
ATOM 681 C C . GLU B 1 13 ? 8.719 7.176 -10.25 1 95.56 13 GLU B C 1
ATOM 683 O O . GLU B 1 13 ? 8.898 5.965 -10.109 1 95.56 13 GLU B O 1
ATOM 688 N N . GLN B 1 14 ? 9.57 8.039 -9.844 1 95.75 14 GLN B N 1
ATOM 689 C CA . GLN B 1 14 ? 10.797 7.645 -9.164 1 95.75 14 GLN B CA 1
ATOM 690 C C . GLN B 1 14 ? 10.5 6.988 -7.82 1 95.75 14 GLN B C 1
ATOM 692 O O . GLN B 1 14 ? 11.078 5.953 -7.484 1 95.75 14 GLN B O 1
ATOM 697 N N . MET B 1 15 ? 9.594 7.652 -7.035 1 97.25 15 MET B N 1
ATOM 698 C CA . MET B 1 15 ? 9.219 7.086 -5.742 1 97.25 15 MET B CA 1
ATOM 699 C C . MET B 1 15 ? 8.586 5.707 -5.914 1 97.25 15 MET B C 1
ATOM 701 O O . MET B 1 15 ? 8.906 4.777 -5.168 1 97.25 15 MET B O 1
ATOM 705 N N . LEU B 1 16 ? 7.738 5.652 -6.938 1 97.75 16 LEU B N 1
ATOM 706 C CA . LEU B 1 16 ? 7.074 4.379 -7.203 1 97.75 16 LEU B CA 1
ATOM 707 C C . LEU B 1 16 ? 8.094 3.303 -7.562 1 97.75 16 LEU B C 1
ATOM 709 O O . LEU B 1 16 ? 8.062 2.201 -7.008 1 97.75 16 LEU B O 1
ATOM 713 N N . THR B 1 17 ? 9.039 3.623 -8.391 1 97.69 17 THR B N 1
ATOM 714 C CA . THR B 1 17 ? 10.039 2.67 -8.852 1 97.69 17 THR B CA 1
ATOM 715 C C . THR B 1 17 ? 10.953 2.244 -7.703 1 97.69 17 THR B C 1
ATOM 717 O O . THR B 1 17 ? 11.305 1.068 -7.582 1 97.69 17 THR B O 1
ATOM 720 N N . GLU B 1 18 ? 11.297 3.166 -6.863 1 97.81 18 GLU B N 1
ATOM 721 C CA . GLU B 1 18 ? 12.164 2.857 -5.73 1 97.81 18 GLU B CA 1
ATOM 722 C C . GLU B 1 18 ? 11.477 1.907 -4.754 1 97.81 18 GLU B C 1
ATOM 724 O O . GLU B 1 18 ? 12.109 0.991 -4.223 1 97.81 18 GLU B O 1
ATOM 729 N N . MET B 1 19 ? 10.242 2.117 -4.531 1 98.31 19 MET B N 1
ATOM 730 C CA . MET B 1 19 ? 9.508 1.248 -3.617 1 98.31 19 MET B CA 1
ATOM 731 C C . MET B 1 19 ? 9.328 -0.143 -4.215 1 98.31 19 MET B C 1
ATOM 733 O O . MET B 1 19 ? 9.5 -1.148 -3.527 1 98.31 19 MET B O 1
ATOM 737 N N . VAL B 1 20 ? 9.039 -0.191 -5.492 1 98.19 20 VAL B N 1
ATOM 738 C CA . VAL B 1 20 ? 8.844 -1.47 -6.168 1 98.19 20 VAL B CA 1
ATOM 739 C C . VAL B 1 20 ? 10.172 -2.221 -6.242 1 98.19 20 VAL B C 1
ATOM 741 O O . VAL B 1 20 ? 10.211 -3.449 -6.129 1 98.19 20 VAL B O 1
ATOM 744 N N . ASP B 1 21 ? 11.242 -1.504 -6.402 1 97.75 21 ASP B N 1
ATOM 745 C CA . ASP B 1 21 ? 12.578 -2.1 -6.477 1 97.75 21 ASP B CA 1
ATOM 746 C C . ASP B 1 21 ? 12.906 -2.857 -5.191 1 97.75 21 ASP B C 1
ATOM 748 O O . ASP B 1 21 ? 13.594 -3.883 -5.23 1 97.75 21 ASP B O 1
ATOM 752 N N . VAL B 1 22 ? 12.477 -2.338 -4.043 1 97.81 22 VAL B N 1
ATOM 753 C CA . VAL B 1 22 ? 12.703 -3.02 -2.773 1 97.81 22 VAL B CA 1
ATOM 754 C C . VAL B 1 22 ? 12.086 -4.414 -2.816 1 97.81 22 VAL B C 1
ATOM 756 O O . VAL B 1 22 ? 12.727 -5.398 -2.438 1 97.81 22 VAL B O 1
ATOM 759 N N . LEU B 1 23 ? 10.891 -4.527 -3.318 1 97.12 23 LEU B N 1
ATOM 760 C CA . LEU B 1 23 ? 10.188 -5.801 -3.389 1 97.12 23 LEU B CA 1
ATOM 761 C C . LEU B 1 23 ? 10.859 -6.742 -4.387 1 97.12 23 LEU B C 1
ATOM 763 O O . LEU B 1 23 ? 10.992 -7.938 -4.121 1 97.12 23 LEU B O 1
ATOM 767 N N . ASP B 1 24 ? 11.32 -6.18 -5.508 1 95.88 24 ASP B N 1
ATOM 768 C CA . ASP B 1 24 ? 11.945 -6.977 -6.559 1 95.88 24 ASP B CA 1
ATOM 769 C C . ASP B 1 24 ? 13.305 -7.504 -6.113 1 95.88 24 ASP B C 1
ATOM 771 O O . ASP B 1 24 ? 13.656 -8.648 -6.398 1 95.88 24 ASP B O 1
ATOM 775 N N . LYS B 1 25 ? 13.969 -6.668 -5.414 1 95.31 25 LYS B N 1
ATOM 776 C CA . LYS B 1 25 ? 15.297 -7.043 -4.93 1 95.31 25 LYS B CA 1
ATOM 777 C C . LYS B 1 25 ? 15.219 -8.25 -4 1 95.31 25 LYS B C 1
ATOM 779 O O . LYS B 1 25 ? 16.109 -9.102 -4.004 1 95.31 25 LYS B O 1
ATOM 784 N N . HIS B 1 26 ? 14.18 -8.375 -3.285 1 93.06 26 HIS B N 1
ATOM 785 C CA . HIS B 1 26 ? 14.023 -9.453 -2.312 1 93.06 26 HIS B CA 1
ATOM 786 C C . HIS B 1 26 ? 13.094 -10.539 -2.84 1 93.06 26 HIS B C 1
ATOM 788 O O . HIS B 1 26 ? 12.789 -11.5 -2.129 1 93.06 26 HIS B O 1
ATOM 794 N N . ARG B 1 27 ? 12.695 -10.398 -4.094 1 92.12 27 ARG B N 1
ATOM 795 C CA . ARG B 1 27 ? 11.758 -11.336 -4.691 1 92.12 27 ARG B CA 1
ATOM 796 C C . ARG B 1 27 ? 10.586 -11.617 -3.754 1 92.12 27 ARG B C 1
ATOM 798 O O . ARG B 1 27 ? 10.258 -12.781 -3.492 1 92.12 27 ARG B O 1
ATOM 805 N N . ALA B 1 28 ? 10.008 -10.539 -3.176 1 95.25 28 ALA B N 1
ATOM 806 C CA . ALA B 1 28 ? 8.906 -10.656 -2.225 1 95.25 28 ALA B CA 1
ATOM 807 C C . ALA B 1 28 ? 7.668 -11.25 -2.891 1 95.25 28 ALA B C 1
ATOM 809 O O . ALA B 1 28 ? 7.18 -10.719 -3.891 1 95.25 28 ALA B O 1
ATOM 810 N N . PRO B 1 29 ? 7.172 -12.391 -2.363 1 94.56 29 PRO B N 1
ATOM 811 C CA . PRO B 1 29 ? 5.938 -12.93 -2.936 1 94.56 29 PRO B CA 1
ATOM 812 C C . PRO B 1 29 ? 4.738 -12 -2.742 1 94.56 29 PRO B C 1
ATOM 814 O O . PRO B 1 29 ? 4.82 -11.039 -1.978 1 94.56 29 PRO B O 1
ATOM 817 N N . ALA B 1 30 ? 3.623 -12.289 -3.406 1 96.25 30 ALA B N 1
ATOM 818 C CA . ALA B 1 30 ? 2.436 -11.438 -3.426 1 96.25 30 ALA B CA 1
ATOM 819 C C . ALA B 1 30 ? 1.925 -11.18 -2.012 1 96.25 30 ALA B C 1
ATOM 821 O O . ALA B 1 30 ? 1.616 -10.039 -1.656 1 96.25 30 ALA B O 1
ATOM 822 N N . ASP B 1 31 ? 1.811 -12.227 -1.271 1 95.25 31 ASP B N 1
ATOM 823 C CA . ASP B 1 31 ? 1.27 -12.102 0.079 1 95.25 31 ASP B CA 1
ATOM 824 C C . ASP B 1 31 ? 2.137 -11.18 0.937 1 95.25 31 ASP B C 1
ATOM 826 O O . ASP B 1 31 ? 1.619 -10.336 1.667 1 95.25 31 ASP B O 1
ATOM 830 N N . LEU B 1 32 ? 3.48 -11.32 0.875 1 96.56 32 LEU B N 1
ATOM 831 C CA . LEU B 1 32 ? 4.398 -10.469 1.616 1 96.56 32 LEU B CA 1
ATOM 832 C C . LEU B 1 32 ? 4.336 -9.031 1.107 1 96.56 32 LEU B C 1
ATOM 834 O O . LEU B 1 32 ? 4.316 -8.086 1.9 1 96.56 32 LEU B O 1
ATOM 838 N N . SER B 1 33 ? 4.309 -8.828 -0.215 1 98.12 33 SER B N 1
ATOM 839 C CA . SER B 1 33 ? 4.215 -7.492 -0.796 1 98.12 33 SER B CA 1
ATOM 840 C C . SER B 1 33 ? 2.971 -6.762 -0.3 1 98.12 33 SER B C 1
ATOM 842 O O . SER B 1 33 ? 3.047 -5.594 0.094 1 98.12 33 SER B O 1
ATOM 844 N N . LEU B 1 34 ? 1.872 -7.516 -0.262 1 98.12 34 LEU B N 1
ATOM 845 C CA . LEU B 1 34 ? 0.611 -6.93 0.182 1 98.12 34 LEU B CA 1
ATOM 846 C C . LEU B 1 34 ? 0.66 -6.602 1.671 1 98.12 34 LEU B C 1
ATOM 848 O O . LEU B 1 34 ? 0.144 -5.566 2.1 1 98.12 34 LEU B O 1
ATOM 852 N N . MET B 1 35 ? 1.262 -7.445 2.432 1 96.81 35 MET B N 1
ATOM 853 C CA . MET B 1 35 ? 1.394 -7.199 3.865 1 96.81 35 MET B CA 1
ATOM 854 C C . MET B 1 35 ? 2.211 -5.941 4.129 1 96.81 35 MET B C 1
ATOM 856 O O . MET B 1 35 ? 1.86 -5.137 4.996 1 96.81 35 MET B O 1
ATOM 860 N N . LEU B 1 36 ? 3.264 -5.762 3.408 1 97.81 36 LEU B N 1
ATOM 861 C CA . LEU B 1 36 ? 4.137 -4.605 3.59 1 97.81 36 LEU B CA 1
ATOM 862 C C . LEU B 1 36 ? 3.416 -3.316 3.219 1 97.81 36 LEU B C 1
ATOM 864 O O . LEU B 1 36 ? 3.443 -2.344 3.977 1 97.81 36 LEU B O 1
ATOM 868 N N . VAL B 1 37 ? 2.734 -3.307 2.047 1 98.44 37 VAL B N 1
ATOM 869 C CA . VAL B 1 37 ? 2.078 -2.078 1.61 1 98.44 37 VAL B CA 1
ATOM 870 C C . VAL B 1 37 ? 0.87 -1.792 2.5 1 98.44 37 VAL B C 1
ATOM 872 O O . VAL B 1 37 ? 0.547 -0.632 2.766 1 98.44 37 VAL B O 1
ATOM 875 N N . GLY B 1 38 ? 0.226 -2.779 3.008 1 98.31 38 GLY B N 1
ATOM 876 C CA . GLY B 1 38 ? -0.846 -2.588 3.973 1 98.31 38 GLY B CA 1
ATOM 877 C C . GLY B 1 38 ? -0.386 -1.91 5.25 1 98.31 38 GLY B C 1
ATOM 878 O O . GLY B 1 38 ? -1.056 -1.007 5.754 1 98.31 38 GLY B O 1
ATOM 879 N N . ASN B 1 39 ? 0.714 -2.383 5.785 1 97.44 39 AS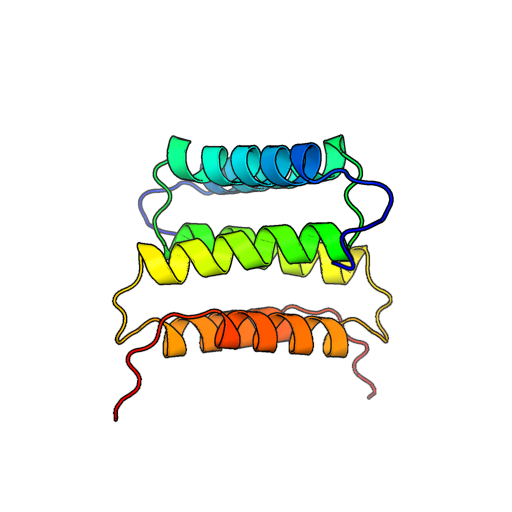N B N 1
ATOM 880 C CA . ASN B 1 39 ? 1.284 -1.779 6.984 1 97.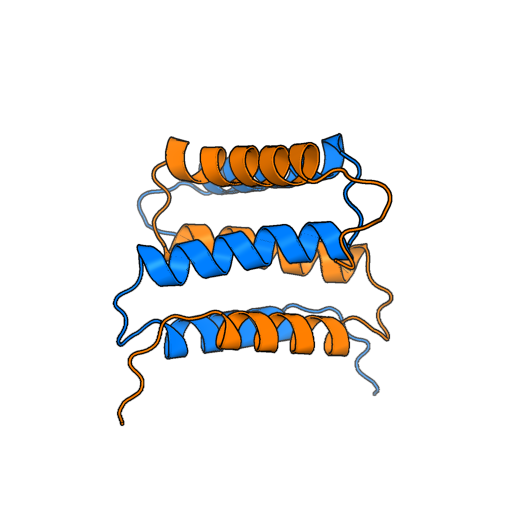44 39 ASN B CA 1
ATOM 881 C C . ASN B 1 39 ? 1.66 -0.319 6.754 1 97.44 39 ASN B C 1
ATOM 883 O O . ASN B 1 39 ? 1.463 0.523 7.633 1 97.44 39 ASN B O 1
ATOM 887 N N . ILE B 1 40 ? 2.195 -0.034 5.59 1 98.56 40 ILE B N 1
ATOM 888 C CA . ILE B 1 40 ? 2.561 1.342 5.27 1 98.56 40 ILE B CA 1
ATOM 889 C C . ILE B 1 40 ? 1.304 2.207 5.207 1 98.56 40 ILE B C 1
ATOM 891 O O . ILE B 1 40 ? 1.269 3.303 5.777 1 98.56 40 ILE B O 1
ATOM 895 N N . ALA B 1 41 ? 0.252 1.661 4.562 1 98.62 41 ALA B N 1
ATOM 896 C CA . ALA B 1 41 ? -1.006 2.4 4.492 1 98.62 41 ALA B CA 1
ATOM 897 C C . ALA B 1 41 ? -1.571 2.652 5.887 1 98.62 41 ALA B C 1
ATOM 899 O O . ALA B 1 41 ? -2.027 3.758 6.188 1 98.62 41 ALA B O 1
ATOM 900 N N . THR B 1 42 ? -1.507 1.66 6.703 1 98.25 42 THR B N 1
ATOM 901 C CA . THR B 1 42 ? -2.002 1.788 8.07 1 98.25 42 THR B CA 1
ATOM 902 C C . THR B 1 42 ? -1.244 2.881 8.82 1 98.25 42 THR B C 1
ATOM 904 O O . THR B 1 42 ? -1.854 3.719 9.492 1 98.25 42 THR B O 1
ATOM 907 N N . ASN B 1 43 ? 0.032 2.846 8.688 1 97.62 43 ASN B N 1
ATOM 908 C CA . ASN B 1 43 ? 0.859 3.842 9.359 1 97.62 43 ASN B CA 1
ATOM 909 C C . ASN B 1 43 ? 0.559 5.25 8.859 1 97.62 43 ASN B C 1
ATOM 911 O O . ASN B 1 43 ? 0.453 6.188 9.656 1 97.62 43 ASN B O 1
ATOM 915 N N . VAL B 1 44 ? 0.414 5.422 7.547 1 98.12 44 VAL B N 1
ATOM 916 C CA . VAL B 1 44 ? 0.103 6.719 6.961 1 98.12 44 VAL B CA 1
ATOM 917 C C . VAL B 1 44 ? -1.233 7.223 7.5 1 98.12 44 VAL B C 1
ATOM 919 O O . VAL B 1 44 ? -1.345 8.375 7.922 1 98.12 44 VAL B O 1
ATOM 922 N N . LEU B 1 45 ? -2.176 6.367 7.523 1 98.19 45 LEU B N 1
ATOM 923 C CA . LEU B 1 45 ? -3.506 6.746 7.984 1 98.19 45 LEU B CA 1
ATOM 924 C C . LEU B 1 45 ? -3.486 7.102 9.469 1 98.19 45 LEU B C 1
ATOM 926 O O . LEU B 1 45 ? -4.02 8.141 9.867 1 98.19 45 LEU B O 1
ATOM 930 N N . ASN B 1 46 ? -2.84 6.352 10.258 1 97.56 46 ASN B N 1
ATOM 931 C CA . ASN B 1 46 ? -2.873 6.527 11.711 1 97.56 46 ASN B CA 1
ATOM 932 C C . ASN B 1 46 ? -1.979 7.684 12.148 1 97.56 46 ASN B C 1
ATOM 934 O O . ASN B 1 46 ? -2.262 8.344 13.156 1 97.56 46 ASN B O 1
ATOM 938 N N . GLN B 1 47 ? -0.988 7.977 11.328 1 96.5 47 GLN B N 1
ATOM 939 C CA . GLN B 1 47 ? -0.01 8.953 11.789 1 96.5 47 GLN B CA 1
ATOM 940 C C . GLN B 1 47 ? -0.21 10.297 11.094 1 96.5 47 GLN B C 1
ATOM 942 O O . GLN B 1 47 ? 0.089 11.352 11.664 1 96.5 47 GLN B O 1
ATOM 947 N N . GLU B 1 48 ? -0.795 10.234 9.93 1 96.19 48 GLU B N 1
ATOM 948 C CA . GLU B 1 48 ? -0.773 11.461 9.133 1 96.19 48 GLU B CA 1
ATOM 949 C C . GLU B 1 48 ? -2.186 11.961 8.852 1 96.19 48 GLU B C 1
ATOM 951 O O . GLU B 1 48 ? -2.369 13.078 8.352 1 96.19 48 GLU B O 1
ATOM 956 N N . VAL B 1 49 ? -3.158 11.203 9.148 1 96.94 49 VAL B N 1
ATOM 957 C CA . VAL B 1 49 ? -4.551 11.562 8.883 1 96.94 49 VAL B CA 1
ATOM 958 C C . VAL B 1 49 ? -5.285 11.773 10.211 1 96.94 49 VAL B C 1
ATOM 960 O O . VAL B 1 49 ? -5.156 10.969 11.133 1 96.94 49 VAL B O 1
ATOM 963 N N . PRO B 1 50 ? -6.012 12.992 10.289 1 96.38 50 PRO B N 1
ATOM 964 C CA . PRO B 1 50 ? -6.844 13.156 11.492 1 96.38 50 PRO B CA 1
ATOM 965 C C . PRO B 1 50 ? -7.77 11.969 11.727 1 96.38 50 PRO B C 1
ATOM 967 O O . PRO B 1 50 ? -8.328 11.414 10.781 1 96.38 50 PRO B O 1
ATOM 970 N N . ALA B 1 51 ? -7.922 11.578 12.953 1 95.38 51 ALA B N 1
ATOM 971 C CA . ALA B 1 51 ? -8.664 10.391 13.352 1 95.38 51 ALA B CA 1
ATOM 972 C C . ALA B 1 51 ? -10.078 10.406 12.773 1 95.38 51 ALA B C 1
ATOM 974 O O . ALA B 1 51 ? -10.609 9.367 12.375 1 95.38 51 ALA B O 1
ATOM 975 N N . GLU B 1 52 ? -10.727 11.586 12.68 1 95.5 52 GLU B N 1
ATOM 976 C CA . GLU B 1 52 ? -12.109 11.727 12.227 1 95.5 52 GLU B CA 1
ATOM 977 C C . GLU B 1 52 ? -12.242 11.438 10.734 1 95.5 52 GLU B C 1
ATOM 979 O O . GLU B 1 52 ? -13.344 11.164 10.25 1 95.5 52 GLU B O 1
ATOM 984 N N . GLN B 1 53 ? -11.117 11.383 10.039 1 96.88 53 GLN B N 1
ATOM 985 C CA . GLN B 1 53 ? -11.156 11.195 8.594 1 96.88 53 GLN B CA 1
ATOM 986 C C . GLN B 1 53 ? -10.555 9.852 8.195 1 96.88 53 GLN B C 1
ATOM 988 O O . GLN B 1 53 ? -10.672 9.43 7.039 1 96.88 53 GLN B O 1
ATOM 993 N N . ARG B 1 54 ? -9.938 9.133 9.047 1 97.69 54 ARG B N 1
ATOM 994 C CA . ARG B 1 54 ? -9.195 7.918 8.734 1 97.69 54 ARG B CA 1
ATOM 995 C C . ARG B 1 54 ? -10.094 6.875 8.078 1 97.69 54 ARG B C 1
ATOM 997 O O . ARG B 1 54 ? -9.734 6.289 7.059 1 97.69 54 ARG B O 1
ATOM 1004 N N . LYS B 1 55 ? -11.266 6.645 8.664 1 96.75 55 LYS B N 1
ATOM 1005 C CA . LYS B 1 55 ? -12.18 5.617 8.156 1 96.75 55 LYS B CA 1
ATOM 1006 C C . LYS B 1 55 ? -12.633 5.938 6.738 1 96.75 55 LYS B C 1
ATOM 1008 O O . LYS B 1 55 ? -12.609 5.066 5.863 1 96.75 55 LYS B O 1
ATOM 1013 N N . ILE B 1 56 ? -13.055 7.141 6.516 1 97.44 56 ILE B N 1
ATOM 1014 C CA . ILE B 1 56 ? -13.57 7.531 5.211 1 97.44 56 ILE B CA 1
ATOM 1015 C C . ILE B 1 56 ? -12.477 7.406 4.16 1 97.44 56 ILE B C 1
ATOM 1017 O O . ILE B 1 56 ? -12.711 6.91 3.057 1 97.44 56 ILE B O 1
ATOM 1021 N N . ILE B 1 57 ? -11.305 7.828 4.48 1 97.88 57 ILE B N 1
ATOM 1022 C CA . ILE B 1 57 ? -10.195 7.781 3.541 1 97.88 57 ILE B CA 1
ATOM 1023 C C . ILE B 1 57 ? -9.797 6.328 3.279 1 97.88 57 ILE B C 1
ATOM 1025 O O . ILE B 1 57 ? -9.516 5.949 2.139 1 97.88 57 ILE B O 1
ATOM 1029 N N . ALA B 1 58 ? -9.789 5.523 4.32 1 98.12 58 ALA B N 1
ATOM 1030 C CA . ALA B 1 58 ? -9.492 4.102 4.156 1 98.12 58 ALA B CA 1
ATOM 1031 C C . ALA B 1 58 ? -10.531 3.424 3.271 1 98.12 58 ALA B C 1
ATOM 1033 O O . ALA B 1 58 ? -10.188 2.594 2.424 1 98.12 58 ALA B O 1
ATOM 1034 N N . GLU B 1 59 ? -11.766 3.768 3.41 1 97.94 59 GLU B N 1
ATOM 1035 C CA . GLU B 1 59 ? -12.836 3.211 2.588 1 97.94 59 GLU B CA 1
ATOM 1036 C C . GLU B 1 59 ? -12.68 3.619 1.126 1 97.94 59 GLU B C 1
ATOM 1038 O O . GLU B 1 59 ? -12.875 2.801 0.224 1 97.94 59 GLU B O 1
ATOM 1043 N N . LYS B 1 60 ? -12.352 4.789 0.917 1 97.81 60 LYS B N 1
ATOM 1044 C CA . LYS B 1 60 ? -12.133 5.27 -0.444 1 97.81 60 LYS B CA 1
ATOM 1045 C C . LYS B 1 60 ? -10.922 4.586 -1.075 1 97.81 60 LYS B C 1
ATOM 1047 O O . LYS B 1 60 ? -10.938 4.25 -2.26 1 97.81 60 LYS B O 1
ATOM 1052 N N . PHE B 1 61 ? -9.891 4.477 -0.276 1 98.19 61 PHE B N 1
ATOM 1053 C CA . PHE B 1 61 ? 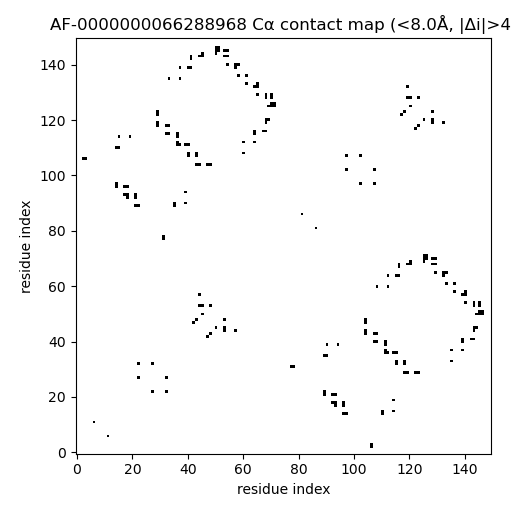-8.703 3.756 -0.729 1 98.19 61 PHE B CA 1
ATOM 1054 C C . PHE B 1 61 ? -9.055 2.324 -1.118 1 98.19 61 PHE B C 1
ATOM 1056 O O . PHE B 1 61 ? -8.648 1.847 -2.18 1 98.19 61 PHE B O 1
ATOM 1063 N N . ALA B 1 62 ? -9.836 1.644 -0.339 1 97.94 62 ALA B N 1
ATOM 1064 C CA . ALA B 1 62 ? -10.25 0.268 -0.601 1 97.94 62 ALA B CA 1
ATOM 1065 C C . ALA B 1 62 ? -11.102 0.182 -1.866 1 97.94 62 ALA B C 1
ATOM 1067 O O . ALA B 1 62 ? -10.898 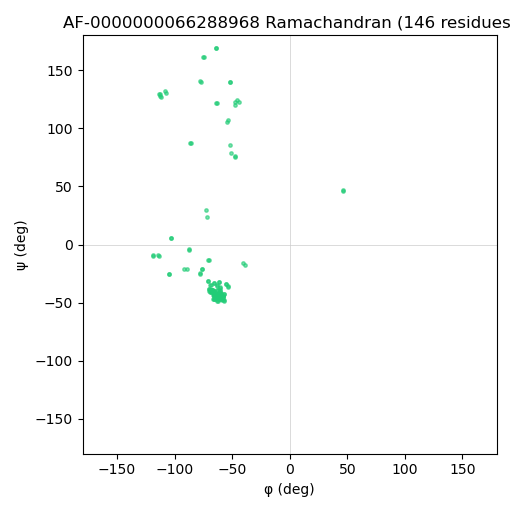-0.709 -2.695 1 97.94 62 ALA B O 1
ATOM 1068 N N . GLN B 1 63 ? -11.977 1.1 -1.997 1 97.44 63 GLN B N 1
ATOM 1069 C CA . GLN B 1 63 ? -12.828 1.136 -3.18 1 97.44 63 GLN B CA 1
ATOM 1070 C C . GLN B 1 63 ? -12.008 1.339 -4.449 1 97.44 63 GLN B C 1
ATOM 1072 O O . GLN B 1 63 ? -12.258 0.688 -5.465 1 97.44 63 GLN B O 1
ATOM 1077 N N . ALA B 1 64 ? -11.125 2.256 -4.383 1 97.38 64 ALA B N 1
ATOM 1078 C CA . ALA B 1 64 ? -10.266 2.518 -5.531 1 97.38 64 ALA B CA 1
ATOM 1079 C C . ALA B 1 64 ? -9.453 1.279 -5.898 1 97.38 64 ALA B C 1
ATOM 1081 O O . ALA B 1 64 ? -9.281 0.967 -7.078 1 97.38 64 ALA B O 1
ATOM 1082 N N . LEU B 1 65 ? -8.945 0.625 -4.867 1 97.81 65 LEU B N 1
ATOM 1083 C CA . LEU B 1 65 ? -8.188 -0.598 -5.082 1 97.81 65 LEU B CA 1
ATOM 1084 C C . LEU B 1 65 ? -9.023 -1.642 -5.812 1 97.81 65 LEU B C 1
ATOM 1086 O O . LEU B 1 65 ? -8.57 -2.223 -6.805 1 97.81 65 LEU B O 1
ATOM 1090 N N . LEU B 1 66 ? -10.219 -1.859 -5.402 1 97.12 66 LEU B N 1
ATOM 1091 C CA . LEU B 1 66 ? -11.102 -2.855 -6.004 1 97.12 66 LEU B CA 1
ATOM 1092 C C . LEU B 1 66 ? -11.453 -2.475 -7.438 1 97.12 66 LEU B C 1
ATOM 1094 O O . LEU B 1 66 ? -11.539 -3.34 -8.312 1 97.12 66 LEU B O 1
ATOM 1098 N N . SER B 1 67 ? -11.547 -1.232 -7.672 1 96.94 67 SER B N 1
ATOM 1099 C CA . SER B 1 67 ? -11.914 -0.747 -9 1 96.94 67 SER B CA 1
ATOM 1100 C C . SER B 1 67 ? -10.742 -0.851 -9.969 1 96.94 67 SER B C 1
ATOM 1102 O O . SER B 1 67 ? -10.93 -0.777 -11.188 1 96.94 67 SER B O 1
ATOM 1104 N N . SER B 1 68 ? -9.594 -0.912 -9.43 1 96.44 68 SER B N 1
ATOM 1105 C CA . SER B 1 68 ? -8.391 -0.931 -10.258 1 96.44 68 SER B CA 1
ATOM 1106 C C . SER B 1 68 ? -8.031 -2.354 -10.664 1 96.44 68 SER B C 1
ATOM 1108 O O . SER B 1 68 ? -7.098 -2.561 -11.445 1 96.44 68 SER B O 1
ATOM 1110 N N . LEU B 1 69 ? -8.695 -3.359 -10.219 1 96.81 69 LEU B N 1
ATOM 1111 C CA . LEU B 1 69 ? -8.375 -4.758 -10.477 1 96.81 69 LEU B CA 1
ATOM 1112 C C . LEU B 1 69 ? -8.805 -5.168 -11.883 1 96.81 69 LEU B C 1
ATOM 1114 O O . LEU B 1 69 ? -9.859 -4.738 -12.359 1 96.81 69 LEU B O 1
ATOM 1118 N N . ASP B 1 70 ? -8.008 -5.91 -12.469 1 92.31 70 ASP B N 1
ATOM 1119 C CA . ASP B 1 70 ? -8.344 -6.555 -13.734 1 92.31 70 ASP B CA 1
ATOM 1120 C C . ASP B 1 70 ? -9.078 -7.875 -13.5 1 92.31 70 ASP B C 1
ATOM 1122 O O . ASP B 1 70 ? -8.445 -8.93 -13.414 1 92.31 70 ASP B O 1
ATOM 1126 N N . ILE B 1 71 ? -10.391 -7.859 -13.359 1 85.31 71 ILE B N 1
ATOM 1127 C CA . ILE B 1 71 ? -11.195 -9.047 -13.086 1 85.31 71 ILE B CA 1
ATOM 1128 C C . ILE B 1 71 ? -11.992 -9.422 -14.336 1 85.31 71 ILE B C 1
ATOM 1130 O O . ILE B 1 71 ? -12.539 -8.547 -15.016 1 85.31 71 ILE B O 1
ATOM 1134 N N . PRO B 1 72 ? -11.906 -10.648 -14.617 1 78.81 72 PRO B N 1
ATOM 1135 C CA . PRO B 1 72 ? -12.688 -11.094 -15.773 1 78.81 72 PRO B CA 1
ATOM 1136 C C . PRO B 1 72 ? -14.164 -10.727 -15.656 1 78.81 72 PRO B C 1
ATOM 1138 O O . PRO B 1 72 ? -14.727 -10.758 -14.562 1 78.81 72 PRO B O 1
ATOM 1141 N N . LYS B 1 73 ? -14.617 -9.68 -16.453 1 66.5 73 LYS B N 1
ATOM 1142 C CA . LYS B 1 73 ? -16.031 -9.352 -16.5 1 66.5 73 LYS B CA 1
ATOM 1143 C C . LYS B 1 73 ? -16.875 -10.594 -16.797 1 66.5 73 LYS B C 1
ATOM 1145 O O . LYS B 1 73 ? -16.594 -11.328 -17.734 1 66.5 73 LYS B O 1
ATOM 1150 N N . THR B 1 74 ? -17.188 -11.516 -15.883 1 49.88 74 THR B N 1
ATOM 1151 C CA . THR B 1 74 ? -18.172 -12.484 -16.359 1 49.88 74 THR B CA 1
ATOM 1152 C C . THR B 1 74 ? -19.344 -11.773 -17.031 1 49.88 74 THR B C 1
ATOM 1154 O O . THR B 1 74 ? -20.062 -11 -16.391 1 49.88 74 THR B O 1
ATOM 1157 N N . HIS B 1 75 ? -19.109 -11.32 -18.203 1 38.12 75 HIS B N 1
ATOM 1158 C CA . HIS B 1 75 ? -20.375 -11.164 -18.922 1 38.12 75 HIS B CA 1
ATOM 1159 C C . HIS B 1 75 ? -21.188 -12.461 -18.891 1 38.12 75 HIS B C 1
ATOM 1161 O O . HIS B 1 75 ? -20.609 -13.555 -18.953 1 38.12 75 HIS B O 1
#